Protein AF-A0AAF0LIF8-F1 (afdb_monomer)

Solvent-accessible surface area (backbone atoms only — not comparable to full-atom values): 6481 Å² total; per-residue (Å²): 81,58,38,46,66,53,30,49,33,24,45,29,23,58,36,58,85,54,25,65,66,43,63,73,53,55,60,65,59,54,48,51,34,51,51,46,16,49,53,43,56,76,65,61,42,53,63,79,58,33,66,81,40,67,95,41,76,52,51,37,39,37,35,30,51,43,24,70,78,67,76,45,78,58,55,67,80,36,59,57,68,56,76,79,91,72,68,60,69,95,63,66,69,54,72,67,58,48,55,64,26,35,52,68,44,56,52,53,51,52,60,58,79,74,110

pLDDT: mean 88.48, std 9.52, range [54.91, 98.06]

Foldseek 3Di:
DLLLVLLLLCVQLPVPVLNVVSVVDDLLVSLVLLVQLVVCVVVVCCCVQPNQADPDSSQSSNQSSCCVVPVDGHGGPHSGTDDPPDDPPVSDDDPVVSVVVCVVNVVSVVVVVVD

Structure (mmCIF, N/CA/C/O backbone):
data_AF-A0AAF0LIF8-F1
#
_entry.id   AF-A0AAF0LIF8-F1
#
loop_
_atom_site.group_PDB
_atom_site.id
_atom_site.type_symbol
_atom_site.label_atom_id
_atom_site.label_alt_id
_atom_site.label_comp_id
_atom_site.label_asym_id
_atom_site.label_entity_id
_atom_site.label_seq_id
_atom_site.pdbx_PDB_ins_code
_atom_site.Cartn_x
_atom_site.Cartn_y
_atom_site.Cartn_z
_atom_site.occupancy
_atom_site.B_iso_or_equiv
_atom_site.auth_seq_id
_atom_site.auth_comp_id
_atom_site.auth_asym_id
_atom_site.auth_atom_id
_atom_site.pdbx_PDB_model_num
ATOM 1 N N . MET A 1 1 ? -2.893 13.907 2.922 1.00 62.69 1 MET A N 1
ATOM 2 C CA . MET A 1 1 ? -3.159 12.769 2.023 1.00 62.69 1 MET A CA 1
ATOM 3 C C . MET A 1 1 ? -2.099 11.674 2.154 1.00 62.69 1 MET A C 1
ATOM 5 O O . MET A 1 1 ? -1.272 11.503 1.260 1.00 62.69 1 MET A O 1
ATOM 9 N N . PRO A 1 2 ? -2.112 10.914 3.261 1.00 73.88 2 PRO A N 1
ATOM 10 C CA . PRO A 1 2 ? -1.342 9.666 3.387 1.00 73.88 2 PRO A CA 1
ATOM 11 C C . PRO A 1 2 ? -1.616 8.665 2.245 1.00 73.88 2 PRO A C 1
ATOM 13 O O . PRO A 1 2 ? -0.725 7.902 1.876 1.00 73.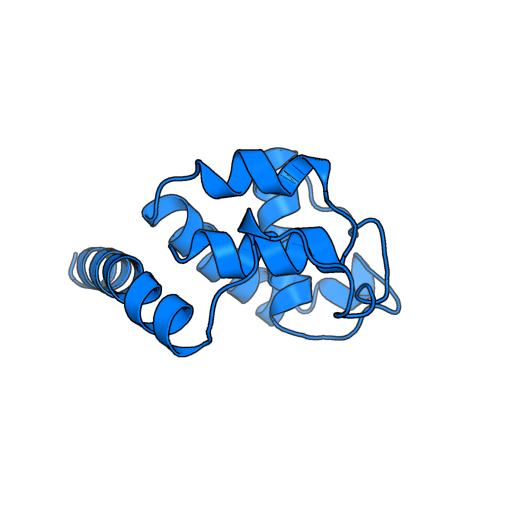88 2 PRO A O 1
ATOM 16 N N . GLN A 1 3 ? -2.816 8.723 1.648 1.00 87.44 3 GLN A N 1
ATOM 17 C CA . GLN A 1 3 ? -3.262 7.891 0.532 1.00 87.44 3 GLN A CA 1
ATOM 18 C C . GLN A 1 3 ? -2.279 7.955 -0.641 1.00 87.44 3 GLN A C 1
ATOM 20 O O . GLN A 1 3 ? -1.952 6.931 -1.228 1.00 87.44 3 GLN A O 1
ATOM 25 N N . ILE A 1 4 ? -1.744 9.144 -0.952 1.00 89.00 4 ILE A N 1
ATOM 26 C CA . ILE A 1 4 ? -0.864 9.337 -2.113 1.00 89.00 4 ILE A CA 1
ATOM 27 C C . ILE A 1 4 ? 0.401 8.484 -1.989 1.00 89.00 4 ILE A C 1
ATOM 29 O O . ILE A 1 4 ? 0.835 7.886 -2.969 1.00 89.00 4 ILE A O 1
ATOM 33 N N . SER A 1 5 ? 0.987 8.370 -0.796 1.00 89.12 5 SER A N 1
ATOM 34 C CA . SER A 1 5 ? 2.183 7.543 -0.599 1.00 89.12 5 SER A CA 1
ATOM 35 C C . SER A 1 5 ? 1.913 6.069 -0.903 1.00 89.12 5 SER A C 1
ATOM 37 O O . SER A 1 5 ? 2.728 5.421 -1.560 1.00 89.12 5 SER A O 1
ATOM 39 N N . VAL A 1 6 ? 0.756 5.552 -0.483 1.00 93.12 6 VAL A N 1
ATOM 40 C CA . VAL A 1 6 ? 0.364 4.163 -0.753 1.00 93.12 6 VAL A CA 1
ATOM 41 C C . VAL A 1 6 ? -0.021 3.970 -2.222 1.00 93.12 6 VAL A C 1
ATOM 43 O O . VAL A 1 6 ? 0.440 3.022 -2.856 1.00 93.12 6 VAL A O 1
ATOM 46 N N . ALA A 1 7 ? -0.760 4.914 -2.802 1.00 94.62 7 ALA A N 1
ATOM 47 C CA . ALA A 1 7 ? -1.153 4.910 -4.208 1.00 94.62 7 ALA A CA 1
ATOM 48 C C . ALA A 1 7 ? 0.068 4.881 -5.141 1.00 94.62 7 ALA A C 1
ATOM 50 O O . ALA A 1 7 ? 0.077 4.178 -6.151 1.00 94.62 7 ALA A O 1
ATOM 51 N N . ARG A 1 8 ? 1.152 5.575 -4.771 1.00 93.44 8 ARG A N 1
ATOM 52 C CA . ARG A 1 8 ? 2.431 5.511 -5.493 1.00 93.44 8 ARG A CA 1
ATOM 53 C C . ARG A 1 8 ? 3.056 4.119 -5.443 1.00 93.44 8 ARG A C 1
ATOM 55 O O . ARG A 1 8 ? 3.602 3.681 -6.455 1.00 93.44 8 ARG A O 1
ATOM 62 N N . PHE A 1 9 ? 2.984 3.415 -4.309 1.00 94.62 9 PHE A N 1
ATOM 63 C CA . PHE A 1 9 ? 3.444 2.025 -4.229 1.00 94.62 9 PHE A CA 1
ATOM 64 C C . PHE A 1 9 ? 2.601 1.109 -5.109 1.00 94.62 9 PHE A C 1
ATOM 66 O O . PHE A 1 9 ? 3.182 0.410 -5.937 1.00 94.62 9 PHE A O 1
ATOM 73 N N . LEU A 1 10 ? 1.271 1.177 -5.013 1.00 95.81 10 LEU A N 1
ATOM 74 C CA . LEU A 1 10 ? 0.372 0.424 -5.891 1.00 95.81 10 LEU A CA 1
ATOM 75 C C . LEU A 1 10 ? 0.727 0.647 -7.365 1.00 95.81 10 LEU A C 1
ATOM 77 O O . LEU A 1 10 ? 1.021 -0.306 -8.086 1.00 95.81 10 LEU A O 1
ATOM 81 N N . TRP A 1 11 ? 0.853 1.907 -7.786 1.00 95.19 11 TRP A N 1
ATOM 82 C CA . TRP A 1 11 ? 1.243 2.241 -9.153 1.00 95.19 11 TRP A CA 1
ATOM 83 C C . TRP A 1 11 ? 2.618 1.678 -9.539 1.00 95.19 11 TRP A C 1
ATOM 85 O O . TRP A 1 11 ? 2.766 1.048 -10.588 1.00 95.19 11 TRP A O 1
ATOM 95 N N . TRP A 1 12 ? 3.644 1.854 -8.697 1.00 94.38 12 TRP A N 1
ATOM 96 C CA . TRP A 1 12 ? 4.982 1.319 -8.970 1.00 94.38 12 TRP A CA 1
ATOM 97 C C . TRP A 1 12 ? 4.977 -0.199 -9.136 1.00 94.38 12 TRP A C 1
ATOM 99 O O . TRP A 1 12 ? 5.748 -0.717 -9.946 1.00 94.38 12 TRP A O 1
ATOM 109 N N . TYR A 1 13 ? 4.137 -0.903 -8.386 1.00 95.12 13 TYR A N 1
ATOM 110 C CA . TYR A 1 13 ? 4.035 -2.356 -8.423 1.00 95.12 13 TYR A CA 1
ATOM 111 C C . TYR A 1 13 ? 2.975 -2.880 -9.408 1.00 95.12 13 TYR A C 1
ATOM 113 O O . TYR A 1 13 ? 2.823 -4.091 -9.541 1.00 95.12 13 TYR A O 1
ATOM 121 N N . GLY A 1 14 ? 2.360 -1.995 -10.200 1.00 94.88 14 GLY A N 1
ATOM 122 C CA . GLY A 1 14 ? 1.463 -2.349 -11.303 1.00 94.88 14 GLY A CA 1
ATOM 123 C C . GLY A 1 14 ? 0.004 -2.576 -10.912 1.00 94.88 14 GLY A C 1
ATOM 124 O O . GLY A 1 14 ? -0.740 -3.135 -11.708 1.00 94.88 14 GLY A O 1
ATOM 125 N N . GLU A 1 15 ? -0.396 -2.139 -9.721 1.00 96.38 15 GLU A N 1
ATOM 126 C CA . GLU A 1 15 ? -1.761 -2.231 -9.192 1.00 96.38 15 GLU A CA 1
ATOM 127 C C . GLU A 1 15 ? -2.592 -0.990 -9.551 1.00 96.38 15 GLU A C 1
ATOM 129 O O . GLU A 1 15 ? -3.181 -0.334 -8.693 1.00 96.38 15 GLU A O 1
ATOM 134 N N . ASP A 1 16 ? -2.604 -0.614 -10.830 1.00 94.81 16 ASP A N 1
ATOM 135 C CA . ASP A 1 16 ? -3.206 0.638 -11.309 1.00 94.81 16 ASP A CA 1
ATOM 136 C C . ASP A 1 16 ? -4.706 0.732 -10.991 1.00 94.81 16 ASP A C 1
ATOM 138 O O . ASP A 1 16 ? -5.195 1.807 -10.653 1.00 94.81 16 ASP A O 1
ATOM 142 N N . ALA A 1 17 ? -5.423 -0.395 -11.036 1.00 95.75 17 ALA A N 1
ATOM 143 C CA . ALA A 1 17 ? -6.852 -0.453 -10.727 1.00 95.75 17 ALA A CA 1
ATOM 144 C C . ALA A 1 17 ? -7.167 -0.124 -9.256 1.00 95.75 17 ALA A C 1
ATOM 146 O O . ALA A 1 17 ? -8.264 0.341 -8.956 1.00 95.75 17 ALA A O 1
ATOM 147 N N . LEU A 1 18 ? -6.205 -0.324 -8.349 1.00 96.56 18 LEU A N 1
ATOM 148 C CA . LEU A 1 18 ? -6.364 -0.059 -6.917 1.00 96.56 18 LEU A CA 1
ATOM 149 C C . LEU A 1 18 ? -5.980 1.380 -6.536 1.00 96.56 18 LEU A C 1
ATOM 151 O O . LEU A 1 18 ? -6.261 1.817 -5.424 1.00 96.56 18 LEU A O 1
ATOM 155 N N . VAL A 1 19 ? -5.355 2.137 -7.447 1.00 94.94 19 VAL A N 1
ATOM 156 C CA . VAL A 1 19 ? -4.873 3.502 -7.181 1.00 94.94 19 VAL A CA 1
ATOM 157 C C . VAL A 1 19 ? -6.024 4.445 -6.845 1.00 94.94 19 VAL A C 1
ATOM 159 O O . VAL A 1 19 ? -5.981 5.093 -5.803 1.00 94.94 19 VAL A O 1
ATOM 162 N N . GLN A 1 20 ? -7.041 4.528 -7.709 1.00 93.69 20 GLN A N 1
ATOM 163 C CA . GLN A 1 20 ? -8.140 5.476 -7.515 1.00 93.69 20 GLN A CA 1
ATOM 164 C C . GLN A 1 20 ? -8.996 5.131 -6.284 1.00 93.69 20 GLN A C 1
ATOM 166 O O . GLN A 1 20 ? -9.149 6.014 -5.443 1.00 93.69 20 GLN A O 1
ATOM 171 N N . PRO A 1 21 ? -9.447 3.872 -6.087 1.00 94.94 21 PRO A N 1
ATOM 172 C CA . PRO A 1 21 ? -10.172 3.494 -4.873 1.00 94.94 21 PRO A CA 1
ATOM 173 C C . PRO A 1 21 ? -9.402 3.806 -3.586 1.00 94.94 21 PRO A C 1
ATOM 175 O O . PRO A 1 21 ? -9.997 4.194 -2.585 1.00 94.94 21 PRO A O 1
ATOM 178 N N . LEU A 1 22 ? -8.070 3.682 -3.604 1.00 95.19 22 LEU A N 1
ATOM 179 C CA . LEU A 1 22 ? -7.248 3.989 -2.440 1.00 95.19 22 LEU A CA 1
ATOM 180 C C . LEU A 1 22 ? -7.169 5.492 -2.125 1.00 95.19 22 LEU A C 1
ATOM 182 O O . LEU A 1 22 ? -7.048 5.866 -0.958 1.00 95.19 22 LEU A O 1
ATOM 186 N N . LEU A 1 23 ? -7.240 6.365 -3.132 1.00 93.06 23 LEU A N 1
ATOM 187 C CA . LEU A 1 23 ? -7.263 7.814 -2.908 1.00 93.06 23 LEU A CA 1
ATOM 188 C C . LEU A 1 23 ? -8.540 8.278 -2.197 1.00 93.06 23 LEU A C 1
ATOM 190 O O . LEU A 1 23 ? -8.489 9.275 -1.477 1.00 93.06 23 LEU A O 1
ATOM 194 N N . ASP A 1 24 ? -9.628 7.524 -2.348 1.00 93.50 24 ASP A N 1
ATOM 195 C CA . ASP A 1 24 ? -10.934 7.818 -1.758 1.00 93.50 24 ASP A CA 1
ATOM 196 C C . ASP A 1 24 ? -11.097 7.235 -0.338 1.00 93.50 24 ASP A C 1
ATOM 198 O O . ASP A 1 24 ? 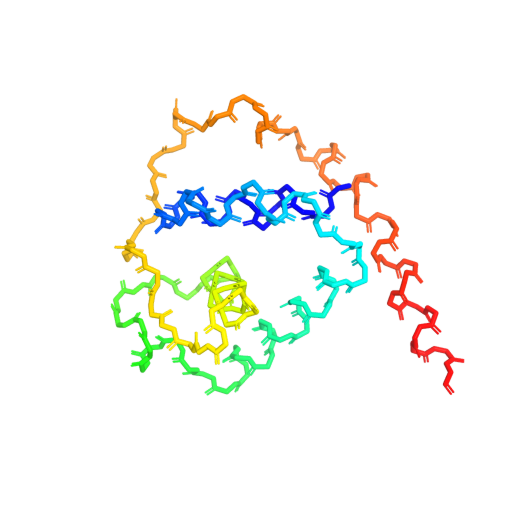-12.102 7.487 0.330 1.00 93.50 24 ASP A O 1
ATOM 202 N N . LEU A 1 25 ? -10.105 6.483 0.165 1.00 92.88 25 LEU A N 1
ATOM 203 C CA . LEU A 1 25 ? -10.167 5.892 1.502 1.00 92.88 25 LEU A CA 1
ATOM 204 C C . LEU A 1 25 ? -10.048 6.941 2.625 1.00 92.88 25 LEU A C 1
ATOM 206 O O . LEU A 1 25 ? -9.208 7.852 2.546 1.00 92.88 25 LEU A O 1
ATOM 210 N N . PRO A 1 26 ? -10.799 6.768 3.733 1.00 90.81 26 PRO A N 1
ATOM 211 C CA . PRO A 1 26 ? -10.622 7.549 4.954 1.00 90.81 26 PRO A CA 1
ATOM 212 C C . PRO A 1 26 ? -9.203 7.442 5.524 1.00 90.81 26 PRO A C 1
ATOM 214 O O . PRO A 1 26 ? -8.511 6.434 5.358 1.00 90.81 26 PRO A O 1
ATOM 217 N N . ALA A 1 27 ? -8.763 8.476 6.245 1.00 86.50 27 ALA A N 1
ATOM 218 C CA . ALA A 1 27 ? -7.423 8.513 6.833 1.00 86.50 27 ALA A CA 1
ATOM 219 C C . ALA A 1 27 ? -7.209 7.401 7.875 1.00 86.50 27 ALA A C 1
ATOM 221 O O . ALA A 1 27 ? -6.098 6.887 8.003 1.00 86.50 27 ALA A O 1
ATOM 222 N N . GLU A 1 28 ? -8.269 7.024 8.586 1.00 87.88 28 GLU A N 1
ATOM 223 C CA . GLU A 1 28 ? -8.309 5.932 9.554 1.00 87.88 28 GLU A CA 1
ATOM 224 C C . GLU A 1 28 ? -7.996 4.596 8.878 1.00 87.88 28 GLU A C 1
ATOM 226 O O . GLU A 1 28 ? -7.092 3.888 9.309 1.00 87.88 28 GLU A O 1
ATOM 231 N N . THR A 1 29 ? -8.639 4.310 7.745 1.00 93.00 29 THR A N 1
ATOM 232 C CA . THR A 1 29 ? -8.385 3.084 6.980 1.00 93.00 29 THR A CA 1
ATOM 233 C C . THR A 1 29 ? -6.942 3.019 6.485 1.00 93.00 29 THR A C 1
ATOM 235 O O . THR A 1 29 ? -6.326 1.959 6.510 1.00 93.00 29 THR A O 1
ATOM 238 N N . ILE A 1 30 ? -6.343 4.150 6.093 1.00 92.31 30 ILE A N 1
ATOM 239 C CA . ILE A 1 30 ? -4.919 4.176 5.724 1.00 92.31 30 ILE A CA 1
ATOM 240 C C . ILE A 1 30 ? -4.006 3.890 6.927 1.00 92.31 30 ILE A C 1
ATOM 242 O O . ILE A 1 30 ? -2.948 3.281 6.757 1.00 92.31 30 ILE A O 1
ATOM 246 N N . ALA A 1 31 ? -4.388 4.313 8.135 1.00 89.56 31 ALA A N 1
ATOM 247 C CA . ALA A 1 31 ? -3.652 3.961 9.346 1.00 89.56 31 ALA A CA 1
ATOM 248 C C . ALA A 1 31 ? -3.704 2.445 9.600 1.00 89.56 31 ALA A C 1
ATOM 250 O O . ALA A 1 31 ? -2.660 1.848 9.868 1.00 89.56 31 ALA A O 1
ATOM 251 N N . ASP A 1 32 ? -4.876 1.831 9.421 1.00 93.31 32 ASP A N 1
ATOM 252 C CA . ASP A 1 32 ? -5.067 0.384 9.566 1.00 93.31 32 ASP A CA 1
ATOM 253 C C . ASP A 1 32 ? -4.257 -0.406 8.525 1.00 93.31 32 ASP A C 1
ATOM 255 O O . ASP A 1 32 ? -3.607 -1.391 8.871 1.00 93.31 32 ASP A O 1
ATOM 259 N N . LEU A 1 33 ? -4.192 0.063 7.269 1.00 95.38 33 LEU A N 1
ATOM 260 C CA . LEU A 1 33 ? -3.301 -0.514 6.250 1.00 95.38 33 LEU A CA 1
ATOM 261 C C . LEU A 1 33 ? -1.831 -0.467 6.682 1.00 95.38 33 LEU A C 1
ATOM 263 O O . LEU A 1 33 ? -1.075 -1.406 6.429 1.00 95.38 33 LEU A O 1
ATOM 267 N N . GLY A 1 34 ? -1.417 0.623 7.332 1.00 93.06 34 GLY A N 1
ATOM 268 C CA . GLY A 1 34 ? -0.067 0.770 7.864 1.00 93.06 34 GLY A CA 1
ATOM 269 C C . GLY A 1 34 ? 0.245 -0.225 8.977 1.00 93.06 34 GLY A C 1
ATOM 270 O O . GLY A 1 34 ? 1.315 -0.833 8.959 1.00 93.06 34 GLY A O 1
ATOM 271 N N . ASP A 1 35 ? -0.689 -0.422 9.908 1.00 94.88 35 ASP A N 1
ATOM 272 C CA . ASP A 1 35 ? -0.556 -1.428 10.964 1.00 94.88 35 ASP A CA 1
ATOM 273 C C . ASP A 1 35 ? -0.507 -2.837 10.364 1.00 94.88 35 ASP A C 1
ATOM 275 O O . ASP A 1 35 ? 0.413 -3.602 10.664 1.00 94.88 35 ASP A O 1
ATOM 279 N N . ARG A 1 36 ? -1.402 -3.139 9.417 1.00 96.12 36 ARG A N 1
ATOM 280 C CA . ARG A 1 36 ? -1.427 -4.430 8.728 1.00 96.12 36 ARG A CA 1
ATOM 281 C C . ARG A 1 36 ? -0.138 -4.710 7.956 1.00 96.12 36 ARG A C 1
ATOM 283 O O . ARG A 1 36 ? 0.401 -5.813 8.020 1.00 96.12 36 ARG A O 1
ATOM 290 N N . ALA A 1 37 ? 0.410 -3.714 7.264 1.00 96.12 37 ALA A N 1
ATOM 291 C CA . ALA A 1 37 ? 1.707 -3.835 6.602 1.00 96.12 37 ALA A CA 1
ATOM 292 C C . ALA A 1 37 ? 2.843 -4.122 7.603 1.00 96.12 37 ALA A C 1
ATOM 294 O O . ALA A 1 37 ? 3.765 -4.876 7.286 1.00 96.12 37 ALA A O 1
ATOM 295 N N . GLY A 1 38 ? 2.773 -3.549 8.808 1.00 95.19 38 GLY A N 1
ATOM 296 C CA . GLY A 1 38 ? 3.687 -3.845 9.912 1.00 95.19 38 GLY A CA 1
ATOM 297 C C . GLY A 1 38 ? 3.580 -5.291 10.400 1.00 95.19 38 GLY A C 1
ATOM 298 O O . GLY A 1 38 ? 4.600 -5.958 10.552 1.00 95.19 38 GLY A O 1
ATOM 299 N N . GLU A 1 39 ? 2.365 -5.809 10.576 1.00 96.31 39 GLU A N 1
ATOM 300 C CA . GLU A 1 39 ? 2.136 -7.214 10.945 1.00 96.31 39 GLU A CA 1
ATOM 301 C C . GLU A 1 39 ? 2.692 -8.183 9.900 1.00 96.31 39 GLU A C 1
ATOM 303 O O . GLU A 1 39 ? 3.393 -9.133 10.245 1.00 96.31 39 GLU A O 1
ATOM 308 N N . LEU A 1 40 ? 2.421 -7.927 8.614 1.00 95.69 40 LEU A N 1
ATOM 309 C CA . LEU A 1 40 ? 2.929 -8.755 7.519 1.00 95.69 40 LEU A CA 1
ATOM 310 C C . LEU A 1 40 ? 4.461 -8.792 7.511 1.00 95.69 40 LEU A C 1
ATOM 312 O O . LEU A 1 40 ? 5.037 -9.860 7.285 1.00 95.69 40 LEU A O 1
ATOM 316 N N . MET A 1 41 ? 5.086 -7.641 7.786 1.00 95.38 41 MET A N 1
ATOM 317 C CA . MET A 1 41 ? 6.535 -7.482 7.888 1.00 95.38 41 MET A CA 1
ATOM 318 C C . MET A 1 41 ? 7.119 -8.281 9.053 1.00 95.38 41 MET A C 1
ATOM 320 O O . MET A 1 41 ? 8.091 -9.001 8.852 1.00 95.38 41 MET A O 1
ATOM 324 N N . LEU A 1 42 ? 6.512 -8.200 10.240 1.00 95.69 42 LEU A N 1
ATOM 325 C CA . LEU A 1 42 ? 6.935 -8.965 11.419 1.00 95.69 42 LEU A CA 1
ATOM 326 C C . LEU A 1 42 ? 6.734 -10.474 11.247 1.00 95.69 42 LEU A C 1
ATOM 328 O O . LEU A 1 42 ? 7.506 -11.262 11.782 1.00 95.69 42 LEU A O 1
ATOM 332 N N . ALA A 1 43 ? 5.712 -10.878 10.495 1.00 93.06 43 ALA A N 1
ATOM 333 C CA . ALA A 1 43 ? 5.453 -12.273 10.161 1.00 93.06 43 ALA A CA 1
ATOM 334 C C . ALA A 1 43 ? 6.312 -12.794 8.988 1.00 93.06 43 ALA A C 1
ATOM 336 O O . ALA A 1 43 ? 6.123 -13.934 8.565 1.00 93.06 43 ALA A O 1
ATOM 337 N N . GLU A 1 44 ? 7.198 -11.960 8.425 1.00 90.50 44 GLU A N 1
ATOM 338 C CA . GLU A 1 44 ? 8.132 -12.304 7.340 1.00 90.50 44 GLU A CA 1
ATOM 339 C C . GLU A 1 44 ? 7.450 -12.961 6.119 1.00 90.50 44 GLU A C 1
ATOM 341 O O . GLU A 1 44 ? 8.007 -13.794 5.406 1.00 90.50 44 GLU A O 1
ATOM 346 N N . THR A 1 45 ? 6.207 -12.562 5.831 1.00 90.12 45 THR A N 1
ATOM 347 C CA . THR A 1 45 ? 5.371 -13.226 4.817 1.00 90.12 45 THR A CA 1
ATOM 348 C C . THR A 1 45 ? 5.713 -12.904 3.354 1.00 90.12 45 THR A C 1
ATOM 350 O O . THR A 1 45 ? 5.222 -13.598 2.461 1.00 90.12 45 THR A O 1
ATOM 353 N N . LEU A 1 46 ? 6.556 -11.902 3.077 1.00 93.38 46 LEU A N 1
ATOM 354 C CA . LEU A 1 46 ? 6.805 -11.380 1.727 1.00 93.38 46 LEU A CA 1
ATOM 355 C C . LEU A 1 46 ? 7.490 -12.393 0.822 1.00 93.38 46 LEU A C 1
ATOM 357 O O . LEU A 1 46 ? 7.028 -12.575 -0.295 1.00 93.38 46 LEU A O 1
ATOM 361 N N . ASP A 1 47 ? 8.537 -13.080 1.281 1.00 92.75 47 ASP A N 1
ATOM 362 C CA . ASP A 1 47 ? 9.239 -14.059 0.434 1.00 92.75 47 ASP A CA 1
ATOM 363 C C . ASP A 1 47 ? 8.349 -15.243 0.067 1.00 92.75 47 ASP A C 1
ATOM 365 O O . ASP A 1 47 ? 8.448 -15.784 -1.032 1.00 92.75 47 ASP A O 1
ATOM 369 N N . ARG A 1 48 ? 7.439 -15.618 0.971 1.00 92.38 48 ARG A N 1
ATOM 370 C CA . ARG A 1 48 ? 6.470 -16.688 0.741 1.00 92.38 48 ARG A CA 1
ATOM 371 C C . ARG A 1 48 ? 5.379 -16.271 -0.246 1.00 92.38 48 ARG A C 1
ATOM 373 O O . ARG A 1 48 ? 4.997 -17.070 -1.093 1.00 92.38 48 ARG A O 1
ATOM 380 N N . LEU A 1 49 ? 4.850 -15.053 -0.114 1.00 94.44 49 LEU A N 1
ATOM 381 C CA . LEU A 1 49 ? 3.712 -14.569 -0.907 1.00 94.44 49 LEU A CA 1
ATOM 382 C C . LEU A 1 49 ? 4.130 -13.935 -2.236 1.00 94.44 49 LEU A C 1
ATOM 384 O O . LEU A 1 49 ? 3.386 -13.997 -3.210 1.00 94.44 49 LEU A O 1
ATOM 388 N N . TRP A 1 50 ? 5.308 -13.320 -2.283 1.00 96.12 50 TRP A N 1
ATOM 389 C CA . TRP A 1 50 ? 5.802 -12.565 -3.427 1.00 96.12 50 TRP A CA 1
ATOM 390 C C . TRP A 1 50 ? 7.306 -12.786 -3.667 1.00 96.12 50 TRP A C 1
ATOM 392 O O . TRP A 1 50 ? 8.106 -11.851 -3.553 1.00 96.12 50 TRP A O 1
ATOM 402 N N . PRO A 1 51 ? 7.715 -14.010 -4.050 1.00 93.75 51 PRO A N 1
ATOM 403 C CA . PRO A 1 51 ? 9.122 -14.336 -4.247 1.00 93.75 51 PRO A CA 1
ATOM 404 C C . PRO A 1 51 ? 9.823 -13.390 -5.236 1.00 93.75 51 PRO A C 1
ATOM 406 O O . PRO A 1 51 ? 9.320 -13.100 -6.325 1.00 93.75 51 PRO A O 1
ATOM 409 N N . GLY A 1 52 ? 11.019 -12.922 -4.871 1.00 90.06 52 GLY A N 1
ATOM 410 C CA . GLY A 1 52 ? 11.872 -12.099 -5.739 1.00 90.06 52 GLY A CA 1
ATOM 411 C C . GLY A 1 52 ? 11.538 -10.602 -5.772 1.00 90.06 52 GLY A C 1
ATOM 412 O O . GLY A 1 52 ? 12.200 -9.847 -6.492 1.00 90.06 52 GLY A O 1
ATOM 413 N N . VAL A 1 53 ? 10.550 -10.145 -4.997 1.00 94.00 53 VAL A N 1
ATOM 414 C CA . VAL A 1 53 ? 10.322 -8.714 -4.755 1.00 94.00 53 VAL A CA 1
ATOM 415 C C . VAL A 1 53 ? 11.337 -8.170 -3.742 1.00 94.00 53 VAL A C 1
ATOM 417 O O . VAL A 1 53 ? 11.841 -8.885 -2.879 1.00 94.00 53 VAL A O 1
ATOM 420 N N . ARG A 1 54 ? 11.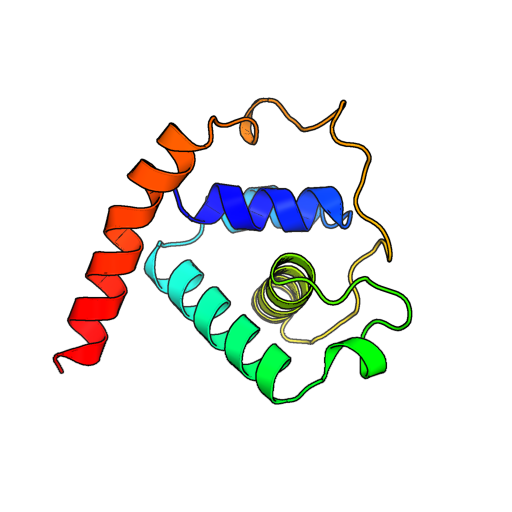664 -6.874 -3.823 1.00 88.50 54 ARG A N 1
ATOM 421 C CA . ARG A 1 54 ? 12.510 -6.238 -2.800 1.00 88.50 54 ARG A CA 1
ATOM 422 C C . ARG A 1 54 ? 11.742 -6.058 -1.491 1.00 88.50 54 ARG A C 1
ATOM 424 O O . ARG A 1 54 ? 10.693 -5.410 -1.492 1.00 88.50 54 ARG A O 1
ATOM 431 N N . HIS A 1 55 ? 12.358 -6.490 -0.392 1.00 88.00 55 HIS A N 1
ATOM 432 C CA . HIS A 1 55 ? 11.942 -6.237 0.991 1.00 88.00 55 HIS A CA 1
ATOM 433 C C . HIS A 1 55 ? 12.002 -4.750 1.322 1.00 88.00 55 HIS A C 1
ATOM 435 O O . HIS A 1 5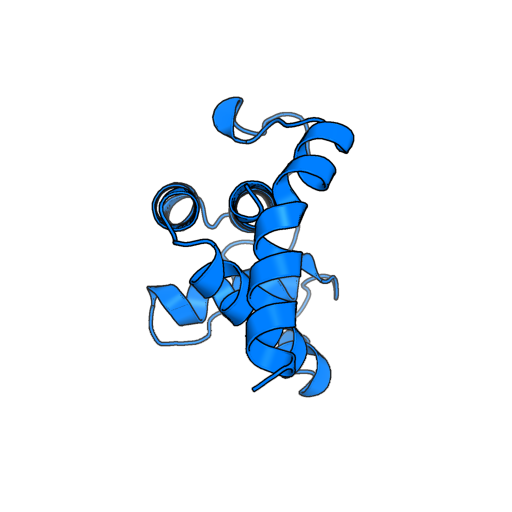5 ? 12.998 -4.220 1.803 1.00 88.00 55 HIS A O 1
ATOM 441 N N . THR A 1 56 ? 10.930 -4.042 0.994 1.00 91.25 56 THR A N 1
ATOM 442 C CA . THR A 1 56 ? 10.777 -2.617 1.283 1.00 91.25 56 THR A CA 1
ATOM 443 C C . THR A 1 56 ? 9.422 -2.394 1.923 1.00 91.25 56 THR A C 1
ATOM 445 O O . THR A 1 56 ? 8.472 -3.103 1.597 1.00 91.25 56 THR A O 1
ATOM 448 N N . SER A 1 57 ? 9.303 -1.368 2.765 1.00 88.81 57 SER A N 1
ATOM 449 C CA . SER A 1 57 ? 8.020 -0.946 3.350 1.00 88.81 57 SER A CA 1
ATOM 450 C C . SER A 1 57 ? 6.908 -0.803 2.304 1.00 88.81 57 SER A C 1
ATOM 452 O O . SER A 1 57 ? 5.768 -1.169 2.556 1.00 88.81 57 SER A O 1
ATOM 454 N N . GLY A 1 58 ? 7.253 -0.353 1.093 1.00 93.00 58 GLY A N 1
ATOM 455 C CA . GLY A 1 58 ? 6.311 -0.255 -0.018 1.00 93.00 58 GLY A CA 1
ATOM 456 C C . GLY A 1 58 ? 5.739 -1.594 -0.493 1.00 93.00 58 GLY A C 1
ATOM 457 O O . GLY A 1 58 ? 4.577 -1.634 -0.866 1.00 93.00 58 GLY A O 1
ATOM 458 N N . ALA A 1 59 ? 6.510 -2.686 -0.470 1.00 95.81 59 ALA A N 1
ATOM 459 C CA . ALA A 1 59 ? 6.015 -3.999 -0.895 1.00 95.81 59 ALA A CA 1
ATOM 460 C C . ALA A 1 59 ? 4.994 -4.562 0.108 1.00 95.81 59 ALA A C 1
ATOM 462 O O . ALA A 1 59 ? 3.926 -5.021 -0.288 1.00 95.81 59 ALA A O 1
ATOM 463 N N . TRP A 1 60 ? 5.281 -4.431 1.405 1.00 96.81 60 TRP A N 1
ATOM 464 C CA . TRP A 1 60 ? 4.354 -4.790 2.481 1.00 96.81 60 TRP A CA 1
ATOM 465 C C . TRP A 1 60 ? 3.065 -3.975 2.438 1.00 96.81 60 TRP A C 1
ATOM 467 O O . TRP A 1 60 ? 1.977 -4.519 2.593 1.00 96.81 60 TRP A O 1
ATOM 477 N N . MET A 1 61 ? 3.188 -2.678 2.153 1.00 96.75 61 MET A N 1
ATOM 478 C CA . MET A 1 61 ? 2.035 -1.801 1.995 1.00 96.75 61 MET A CA 1
ATOM 479 C C . MET A 1 61 ? 1.150 -2.208 0.809 1.00 96.75 61 MET A C 1
ATOM 481 O O . MET A 1 61 ? -0.070 -2.141 0.908 1.00 96.75 61 MET A O 1
ATOM 485 N N . VAL A 1 62 ? 1.745 -2.657 -0.303 1.00 97.38 62 VAL A N 1
ATOM 486 C CA . VAL A 1 62 ? 0.975 -3.177 -1.443 1.00 97.38 62 VAL A CA 1
ATOM 487 C C . VAL A 1 62 ? 0.205 -4.434 -1.055 1.00 97.38 62 VAL A C 1
ATOM 489 O O . VAL A 1 62 ? -0.978 -4.514 -1.364 1.00 97.38 62 VAL A O 1
ATOM 492 N N . LEU A 1 63 ? 0.832 -5.377 -0.343 1.00 97.50 63 LEU A N 1
ATOM 493 C CA . LEU A 1 63 ? 0.141 -6.583 0.125 1.00 97.50 63 LEU A CA 1
ATOM 494 C C . LEU A 1 63 ? -1.045 -6.249 1.040 1.00 97.50 63 LEU A C 1
ATOM 496 O O . LEU A 1 63 ? -2.129 -6.787 0.839 1.00 97.50 63 LEU A O 1
ATOM 500 N N . ALA A 1 64 ? -0.859 -5.333 1.995 1.00 97.81 64 ALA A N 1
ATOM 501 C CA . ALA A 1 64 ? -1.932 -4.898 2.889 1.00 97.81 64 ALA A CA 1
ATOM 502 C C . ALA A 1 64 ? -3.087 -4.223 2.127 1.00 97.81 64 ALA A C 1
ATOM 504 O O . ALA A 1 64 ? -4.255 -4.495 2.394 1.00 97.81 64 ALA A O 1
ATOM 505 N N . ALA A 1 65 ? -2.777 -3.361 1.154 1.00 97.75 65 ALA A N 1
ATOM 506 C CA . ALA A 1 65 ? -3.792 -2.701 0.335 1.00 97.75 65 ALA A CA 1
ATOM 507 C C . ALA A 1 65 ? -4.563 -3.694 -0.554 1.00 97.75 65 ALA A C 1
ATOM 509 O O . ALA A 1 65 ? -5.781 -3.588 -0.667 1.00 97.75 65 ALA A O 1
ATOM 510 N N . ILE A 1 66 ? -3.876 -4.671 -1.151 1.00 98.06 66 ILE A N 1
ATOM 511 C CA . ILE A 1 66 ? -4.505 -5.759 -1.914 1.00 98.06 66 ILE A CA 1
ATOM 512 C C . ILE A 1 66 ? -5.457 -6.551 -1.015 1.00 98.06 66 ILE A C 1
ATOM 514 O O . ILE A 1 66 ? -6.618 -6.727 -1.366 1.00 98.06 66 ILE A O 1
ATOM 518 N N . GLU A 1 67 ? -4.993 -6.978 0.161 1.00 97.69 67 GLU A N 1
ATOM 519 C CA . GLU A 1 67 ? -5.816 -7.736 1.108 1.00 97.69 67 GLU A CA 1
ATOM 520 C C . GLU A 1 67 ? -7.075 -6.966 1.512 1.00 97.69 67 GLU A C 1
ATOM 522 O O . GLU A 1 67 ? -8.153 -7.549 1.579 1.00 97.69 67 GLU A O 1
ATOM 527 N N . HIS A 1 68 ? -6.961 -5.654 1.720 1.00 97.81 68 HIS A N 1
ATOM 528 C CA . HIS A 1 68 ? -8.105 -4.805 2.032 1.00 97.81 68 HIS A CA 1
ATOM 529 C C . HIS A 1 68 ? -9.156 -4.774 0.914 1.00 97.81 68 HIS A C 1
ATOM 531 O O . HIS A 1 68 ? -10.343 -4.916 1.198 1.00 97.81 68 HIS A O 1
ATOM 537 N N . PHE A 1 69 ? -8.745 -4.586 -0.344 1.00 97.88 69 PHE A N 1
ATOM 538 C CA . PHE A 1 69 ? -9.690 -4.467 -1.461 1.00 97.88 69 PHE A CA 1
ATOM 539 C C . PHE A 1 69 ? -10.217 -5.809 -1.970 1.00 97.88 69 PHE A C 1
ATOM 541 O O . PHE A 1 69 ? -11.338 -5.874 -2.469 1.00 97.88 69 PHE A O 1
ATOM 548 N N . GLU A 1 70 ? -9.422 -6.871 -1.867 1.00 96.75 70 GLU A N 1
ATOM 549 C CA . GLU A 1 70 ? -9.727 -8.169 -2.477 1.00 96.75 70 GLU A CA 1
ATOM 550 C C . GLU A 1 70 ? -10.118 -9.239 -1.454 1.00 96.75 70 GLU A C 1
ATOM 552 O O . GLU A 1 70 ? -10.562 -10.322 -1.830 1.00 96.75 70 GLU A O 1
ATOM 557 N N . GLY A 1 71 ? -9.953 -8.962 -0.158 1.00 96.88 71 GLY A N 1
ATOM 558 C CA . GLY A 1 71 ? -10.230 -9.904 0.928 1.00 96.88 71 GLY A CA 1
ATOM 559 C C . GLY A 1 71 ? -9.228 -11.059 1.031 1.00 96.88 71 GLY A C 1
ATOM 560 O O . GLY A 1 71 ? -9.407 -11.951 1.859 1.00 96.88 71 GLY A O 1
ATOM 561 N N . ALA A 1 72 ? -8.181 -11.068 0.203 1.00 95.69 72 ALA A N 1
ATOM 562 C CA . ALA A 1 72 ? -7.152 -12.096 0.191 1.00 95.69 72 ALA A CA 1
ATOM 563 C C . ALA A 1 72 ? -5.782 -11.510 -0.161 1.00 95.69 72 ALA A C 1
ATOM 565 O O . ALA A 1 72 ? -5.658 -10.581 -0.957 1.00 95.69 72 ALA A O 1
ATOM 566 N N . LEU A 1 73 ? -4.730 -12.094 0.412 1.00 94.69 73 LEU A N 1
ATOM 567 C CA . LEU A 1 73 ? -3.354 -11.750 0.073 1.00 94.69 73 LEU A CA 1
ATOM 568 C C . LEU A 1 73 ? -2.961 -12.389 -1.261 1.00 94.69 73 LEU A C 1
ATOM 570 O O . LEU A 1 73 ? -3.060 -13.604 -1.434 1.00 94.69 73 LEU A O 1
ATOM 574 N N . ARG A 1 74 ? -2.412 -11.579 -2.165 1.00 95.69 74 ARG A N 1
ATOM 575 C CA . ARG A 1 74 ? -1.718 -12.043 -3.371 1.00 95.69 74 ARG A CA 1
ATOM 576 C C . ARG A 1 74 ? -0.488 -11.176 -3.638 1.00 95.69 74 ARG A C 1
ATOM 578 O O . ARG A 1 74 ? -0.460 -10.024 -3.197 1.00 95.69 74 ARG A O 1
ATOM 585 N N . PRO A 1 75 ? 0.523 -11.683 -4.365 1.00 96.06 75 PRO A N 1
ATOM 586 C CA . PRO A 1 75 ? 1.581 -10.822 -4.869 1.00 96.06 75 PRO A CA 1
ATOM 587 C C . PRO A 1 75 ? 0.984 -9.733 -5.758 1.00 96.06 75 PRO A C 1
ATOM 589 O O . PRO A 1 75 ? -0.018 -9.947 -6.452 1.00 96.06 75 PRO A O 1
ATOM 592 N N . GLY A 1 76 ? 1.627 -8.570 -5.771 1.00 95.50 76 GLY A N 1
ATOM 593 C CA . GLY A 1 76 ? 1.288 -7.570 -6.766 1.00 95.50 76 GLY A CA 1
AT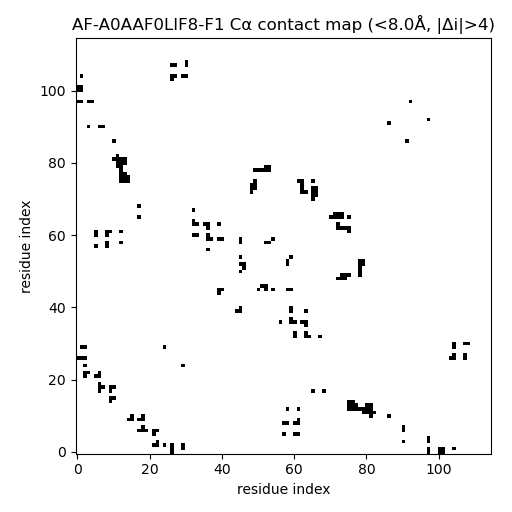OM 594 C C . GLY A 1 76 ? 1.779 -7.952 -8.166 1.00 95.50 76 GLY A C 1
ATOM 595 O O . GLY A 1 76 ? 2.632 -8.830 -8.336 1.00 95.50 76 GLY A O 1
ATOM 596 N N . VAL A 1 77 ? 1.281 -7.248 -9.181 1.00 95.44 77 VAL A N 1
ATOM 597 C CA . VAL A 1 77 ? 1.531 -7.546 -10.604 1.00 95.44 77 VAL A CA 1
ATOM 598 C C . VAL A 1 77 ? 3.025 -7.584 -10.964 1.00 95.44 77 VAL A C 1
ATOM 600 O O . VAL A 1 77 ? 3.433 -8.320 -11.864 1.00 95.44 77 VAL A O 1
ATOM 603 N N . ARG A 1 78 ? 3.876 -6.791 -10.298 1.00 94.31 78 ARG A N 1
ATOM 604 C CA . ARG A 1 78 ? 5.297 -6.645 -10.661 1.00 94.31 78 ARG A CA 1
ATOM 605 C C . ARG A 1 78 ? 6.232 -6.951 -9.503 1.00 94.31 78 ARG A C 1
ATOM 607 O O . ARG A 1 78 ? 6.160 -6.320 -8.470 1.00 94.31 78 ARG A O 1
ATOM 614 N N . THR A 1 79 ? 7.268 -7.751 -9.712 1.00 92.19 79 THR A N 1
ATOM 615 C CA . THR A 1 79 ? 8.322 -7.947 -8.689 1.00 92.19 79 THR A CA 1
ATOM 616 C C . THR A 1 79 ? 9.279 -6.752 -8.556 1.00 92.19 79 THR A C 1
ATOM 618 O O . THR A 1 79 ? 10.045 -6.643 -7.596 1.00 92.19 79 THR A O 1
ATOM 621 N N . ARG A 1 80 ? 9.253 -5.814 -9.512 1.00 89.81 80 ARG A N 1
ATOM 622 C CA . ARG A 1 80 ? 10.085 -4.602 -9.516 1.00 89.81 80 ARG A CA 1
ATOM 623 C C . ARG A 1 80 ? 9.248 -3.356 -9.783 1.00 89.81 80 ARG A C 1
ATOM 625 O O . ARG A 1 80 ? 8.379 -3.356 -10.660 1.00 89.81 80 ARG A O 1
ATOM 632 N N . ARG A 1 81 ? 9.591 -2.273 -9.078 1.00 90.19 81 ARG A N 1
ATOM 633 C CA . ARG A 1 81 ? 8.970 -0.955 -9.254 1.00 90.19 81 ARG A CA 1
ATOM 634 C C . ARG A 1 81 ? 9.120 -0.462 -10.697 1.00 90.19 81 ARG A C 1
ATOM 636 O O . ARG A 1 81 ? 10.174 -0.643 -11.309 1.00 90.19 81 ARG A O 1
ATOM 643 N N . ARG A 1 82 ? 8.080 0.184 -11.229 1.00 90.31 82 ARG A N 1
ATOM 644 C CA . ARG A 1 82 ? 8.142 0.937 -12.490 1.00 90.31 82 ARG A CA 1
ATOM 645 C C . ARG A 1 82 ? 9.225 2.028 -12.414 1.00 90.31 82 ARG A C 1
ATOM 647 O O . ARG A 1 82 ? 9.415 2.610 -11.343 1.00 90.31 82 ARG A O 1
ATOM 654 N N . PRO A 1 83 ? 9.916 2.338 -13.525 1.00 80.50 83 PRO A N 1
ATOM 655 C CA . PRO A 1 83 ? 10.833 3.470 -13.570 1.00 80.50 83 PRO A CA 1
ATOM 656 C C . PRO A 1 83 ? 10.094 4.790 -13.296 1.00 80.50 83 PRO A C 1
ATOM 658 O O . PRO A 1 83 ? 8.997 5.021 -13.796 1.00 80.50 83 PRO A O 1
ATOM 661 N N . THR A 1 84 ? 10.708 5.672 -12.506 1.00 67.19 84 THR A N 1
ATOM 662 C CA . THR A 1 84 ? 10.075 6.869 -11.915 1.00 67.19 84 THR A CA 1
ATOM 663 C C . THR A 1 84 ? 9.600 7.921 -12.928 1.00 67.19 84 THR A C 1
ATOM 665 O O . THR A 1 84 ? 8.789 8.769 -12.577 1.00 67.19 84 THR A O 1
ATOM 668 N N . LYS A 1 85 ? 10.065 7.885 -14.184 1.00 63.00 85 LYS A N 1
ATOM 669 C CA . LYS A 1 85 ? 9.852 8.966 -15.167 1.00 63.00 85 LYS A CA 1
ATOM 670 C C . LYS A 1 85 ? 8.433 9.071 -15.759 1.00 63.00 85 LYS A C 1
ATOM 672 O O . LYS A 1 85 ? 8.204 9.9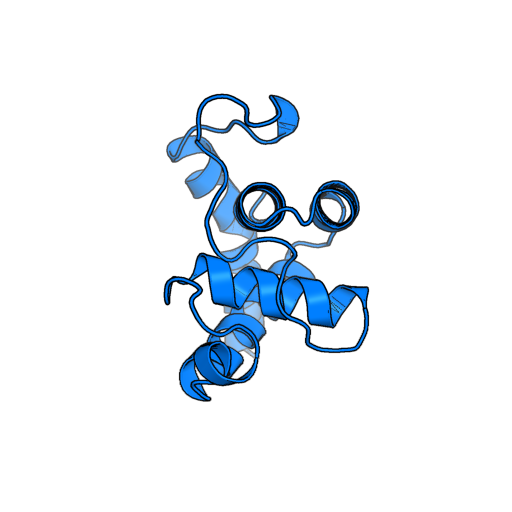79 -16.543 1.00 63.00 85 LYS A O 1
ATOM 677 N N . ALA A 1 86 ? 7.496 8.193 -15.399 1.00 77.44 86 ALA A N 1
ATOM 678 C CA . ALA A 1 86 ? 6.151 8.167 -15.993 1.00 77.44 86 ALA A CA 1
ATOM 679 C C . ALA A 1 86 ? 5.010 8.089 -14.958 1.00 77.44 86 ALA A C 1
ATOM 681 O O . ALA A 1 86 ? 3.961 7.516 -15.241 1.00 77.44 86 ALA A O 1
ATOM 682 N N . MET A 1 87 ? 5.218 8.600 -13.740 1.00 86.62 87 MET A N 1
ATOM 683 C CA . MET A 1 87 ? 4.168 8.592 -12.716 1.00 86.62 87 MET A CA 1
ATOM 684 C C . MET A 1 87 ? 3.034 9.563 -13.088 1.00 86.62 87 MET A C 1
ATOM 686 O O . MET A 1 87 ? 3.337 10.698 -13.452 1.00 86.62 87 MET A O 1
ATOM 690 N N . PRO A 1 88 ? 1.754 9.159 -12.976 1.00 88.19 88 PRO A N 1
ATOM 691 C CA . PRO A 1 88 ? 0.621 10.038 -13.240 1.00 88.19 88 PRO A CA 1
ATOM 692 C C . PRO A 1 88 ? 0.685 11.326 -12.414 1.00 88.19 88 PRO A C 1
ATOM 694 O O . PRO A 1 88 ? 0.940 11.271 -11.212 1.00 88.19 88 PRO A O 1
ATOM 697 N N . GLU A 1 89 ? 0.404 12.475 -13.035 1.00 88.31 89 GLU A N 1
ATOM 698 C CA . GLU A 1 89 ? 0.543 13.805 -12.413 1.00 88.31 89 GLU A CA 1
ATOM 699 C C . GLU A 1 89 ? -0.248 13.948 -11.105 1.00 88.31 89 GLU A C 1
ATOM 701 O O . GLU A 1 89 ? 0.225 14.539 -10.134 1.00 88.31 89 GLU A O 1
ATOM 706 N N . HIS A 1 90 ? -1.426 13.325 -11.022 1.00 87.00 90 HIS A N 1
ATOM 707 C CA . HIS A 1 90 ? -2.250 13.350 -9.813 1.00 87.00 90 HIS A CA 1
ATOM 708 C C . HIS A 1 90 ? -1.591 12.652 -8.605 1.00 87.00 90 HIS A C 1
ATOM 710 O O . HIS A 1 90 ? -1.965 12.948 -7.472 1.00 87.00 90 HIS A O 1
ATOM 716 N N . LEU A 1 91 ? -0.581 11.799 -8.827 1.00 87.56 91 LEU A N 1
ATOM 717 C CA . LEU A 1 91 ? 0.228 11.140 -7.792 1.00 87.56 91 LEU A CA 1
ATOM 718 C C . LEU A 1 91 ? 1.572 11.835 -7.533 1.00 87.56 91 LEU A C 1
ATOM 720 O O . LEU A 1 91 ? 2.279 11.477 -6.586 1.00 87.56 91 LEU A O 1
ATOM 724 N N . VAL A 1 92 ? 1.951 12.810 -8.362 1.00 86.81 92 VAL A N 1
ATOM 725 C CA . VAL A 1 92 ? 3.207 13.547 -8.207 1.00 86.81 92 VAL A CA 1
ATOM 726 C C . VAL A 1 92 ? 3.026 14.601 -7.122 1.00 86.81 92 VAL A C 1
ATOM 728 O O . VAL A 1 92 ? 2.293 15.572 -7.287 1.00 86.81 92 VAL A O 1
ATOM 731 N N . ARG A 1 93 ? 3.698 14.401 -5.991 1.00 83.44 93 ARG A N 1
ATOM 732 C CA . ARG A 1 93 ? 3.786 15.363 -4.888 1.00 83.44 93 ARG A CA 1
ATOM 733 C C . ARG A 1 93 ? 5.228 15.458 -4.416 1.00 83.44 93 ARG A C 1
ATOM 735 O O . ARG A 1 93 ? 5.968 14.470 -4.454 1.00 83.44 93 ARG A O 1
ATOM 742 N N . THR A 1 94 ? 5.614 16.639 -3.962 1.00 82.06 94 THR A N 1
ATOM 743 C CA . THR A 1 94 ? 6.883 16.876 -3.278 1.00 82.06 94 THR A CA 1
ATOM 744 C C . THR A 1 94 ? 6.913 16.144 -1.935 1.00 82.06 94 THR A C 1
ATOM 746 O O . THR A 1 94 ? 5.879 15.842 -1.336 1.00 82.06 94 THR A O 1
ATOM 749 N N . GLU A 1 95 ? 8.109 15.854 -1.427 1.00 76.62 95 GLU A N 1
ATOM 750 C CA . GLU A 1 95 ? 8.265 15.219 -0.112 1.00 76.62 95 GLU A CA 1
ATOM 751 C C . GLU A 1 95 ? 7.692 16.088 1.019 1.00 76.62 95 GLU A C 1
ATOM 753 O O . GLU A 1 95 ? 7.065 15.568 1.939 1.00 76.62 95 GLU A O 1
ATOM 758 N N . ALA A 1 96 ? 7.818 17.414 0.905 1.00 80.94 96 ALA A N 1
ATOM 759 C CA . ALA A 1 96 ? 7.233 18.363 1.847 1.00 80.94 96 ALA A CA 1
ATOM 760 C C . ALA A 1 96 ? 5.698 18.268 1.887 1.00 80.94 96 ALA A C 1
ATOM 762 O O . ALA A 1 96 ? 5.112 18.194 2.969 1.00 80.94 96 ALA A O 1
ATOM 763 N N . GLU A 1 97 ? 5.045 18.200 0.722 1.00 82.00 97 GLU A N 1
ATOM 764 C CA . GLU A 1 97 ? 3.591 18.020 0.632 1.00 82.00 97 GLU A CA 1
ATOM 765 C C . GLU A 1 97 ? 3.151 16.686 1.232 1.00 82.00 97 GLU A C 1
ATOM 767 O O . GLU A 1 97 ? 2.160 16.640 1.962 1.00 82.00 97 GLU A O 1
ATOM 772 N N . LEU A 1 98 ? 3.901 15.609 0.973 1.00 78.88 98 LEU A N 1
ATOM 773 C CA . LEU A 1 98 ? 3.628 14.290 1.547 1.00 78.88 98 LEU A CA 1
ATOM 774 C C . LEU A 1 98 ? 3.790 14.284 3.071 1.00 78.88 98 LEU A C 1
ATOM 776 O O . LEU A 1 98 ? 2.988 13.655 3.764 1.00 78.88 98 LEU A O 1
ATOM 780 N N . TRP A 1 99 ? 4.776 15.005 3.611 1.00 74.06 99 TRP A N 1
ATOM 781 C CA . TRP A 1 99 ? 4.954 15.091 5.058 1.00 74.06 99 TRP A CA 1
ATOM 782 C C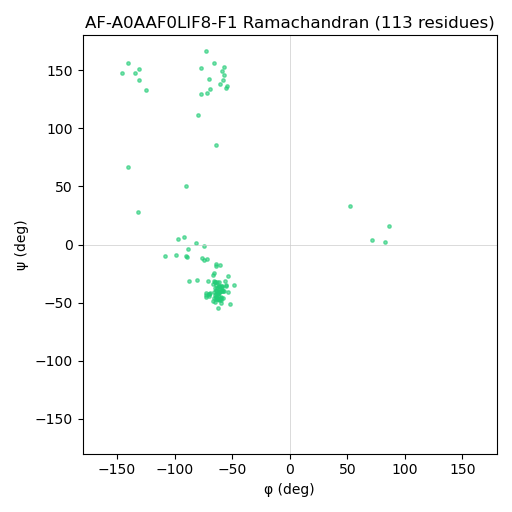 . TRP A 1 99 ? 3.853 15.889 5.747 1.00 74.06 99 TRP A C 1
ATOM 784 O O . TRP A 1 99 ? 3.318 15.437 6.763 1.00 74.06 99 TRP A O 1
ATOM 794 N N . ALA A 1 100 ? 3.477 17.043 5.192 1.00 77.31 100 ALA A N 1
ATOM 795 C CA . ALA A 1 100 ? 2.360 17.840 5.697 1.00 77.31 100 ALA A CA 1
ATOM 796 C C . ALA A 1 100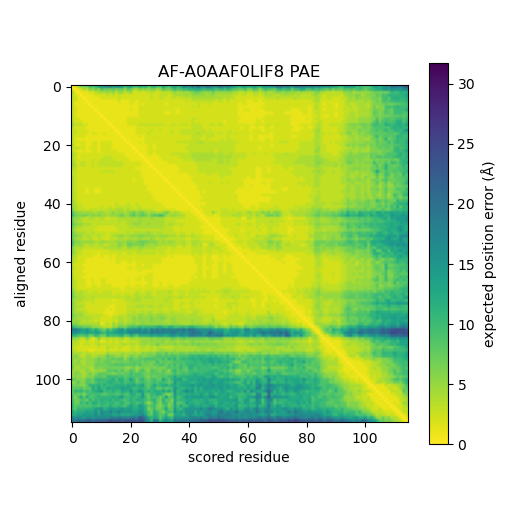 ? 1.052 17.029 5.676 1.00 77.31 100 ALA A C 1
ATOM 798 O O . ALA A 1 100 ? 0.282 17.015 6.636 1.00 77.31 100 ALA A O 1
ATOM 799 N N . ALA A 1 101 ? 0.860 16.255 4.609 1.00 74.69 101 ALA A N 1
ATOM 800 C CA . ALA A 1 101 ? -0.256 15.348 4.402 1.00 74.69 101 ALA A CA 1
ATOM 801 C C . ALA A 1 101 ? -0.402 14.230 5.451 1.00 74.69 101 ALA A C 1
ATOM 803 O O . ALA A 1 101 ? -1.482 13.634 5.496 1.00 74.69 101 ALA A O 1
ATOM 804 N N . LEU A 1 102 ? 0.636 13.928 6.239 1.00 75.06 102 LEU A N 1
ATOM 805 C CA . LEU A 1 102 ? 0.645 12.838 7.223 1.00 75.06 102 LEU A CA 1
ATOM 806 C C . LEU A 1 102 ? 0.171 13.253 8.624 1.00 75.06 102 LEU A C 1
ATOM 808 O O . LEU A 1 102 ? -0.055 12.375 9.456 1.00 75.06 102 LEU A O 1
ATOM 812 N N . GLN A 1 103 ? -0.013 14.549 8.897 1.00 75.88 103 GLN A N 1
ATOM 813 C CA . GLN A 1 103 ? -0.449 15.022 10.221 1.00 75.88 103 GLN A CA 1
ATOM 814 C C . GLN A 1 103 ? -1.795 14.428 10.684 1.00 75.88 103 GLN A C 1
ATOM 816 O O . GLN A 1 103 ? -1.830 13.884 11.789 1.00 75.88 103 GLN A O 1
ATOM 821 N N . PRO A 1 104 ? -2.856 14.368 9.849 1.00 69.44 104 PRO A N 1
ATOM 822 C CA . PRO A 1 104 ? -4.140 13.799 10.277 1.00 69.44 104 PRO A CA 1
ATOM 823 C C . PRO A 1 104 ? -4.063 12.315 10.673 1.00 69.44 104 PRO A C 1
ATOM 825 O O . PRO A 1 104 ? -4.760 11.871 11.582 1.00 69.44 104 PRO A O 1
ATOM 828 N N . VAL A 1 105 ? -3.173 11.540 10.040 1.00 66.94 105 VAL A N 1
ATOM 829 C CA . VAL A 1 105 ? -2.951 10.121 10.388 1.00 66.94 105 VAL A CA 1
ATOM 830 C C . VAL A 1 105 ? -2.263 9.986 11.736 1.00 66.94 105 VAL A C 1
ATOM 832 O O . VAL A 1 105 ? -2.648 9.146 12.548 1.00 66.94 105 VAL A O 1
ATOM 835 N N . LYS A 1 106 ? -1.255 10.826 11.997 1.00 73.00 106 LYS A N 1
ATOM 836 C CA . LYS A 1 106 ? -0.561 10.844 13.291 1.00 73.00 106 LYS A CA 1
ATOM 837 C C . LYS A 1 106 ? -1.537 11.169 14.425 1.00 73.00 106 LYS A C 1
ATOM 839 O O . LYS A 1 106 ? -1.474 10.543 15.480 1.00 73.00 106 LYS A O 1
ATOM 844 N N . GLU A 1 107 ? -2.458 12.102 14.197 1.00 76.56 107 GLU A N 1
ATOM 845 C CA . GLU A 1 107 ? -3.509 12.464 15.155 1.00 76.56 107 GLU A CA 1
ATOM 846 C C . GLU A 1 107 ? -4.555 11.358 15.348 1.00 76.56 107 GLU A C 1
ATOM 848 O O . GLU A 1 107 ? -4.951 11.084 16.482 1.00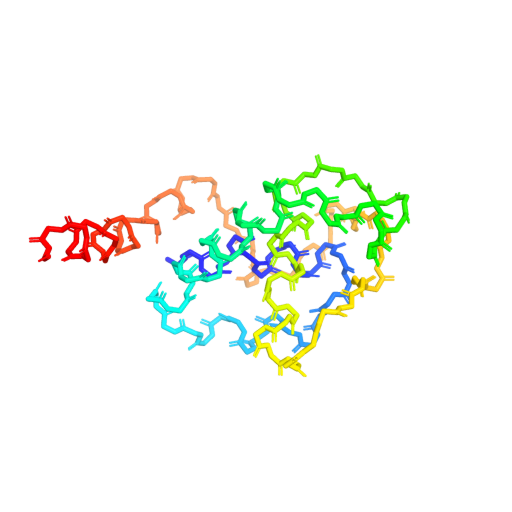 76.56 107 GLU A O 1
ATOM 853 N N . ALA A 1 108 ? -4.993 10.691 14.275 1.00 72.38 108 ALA A N 1
ATOM 854 C CA . ALA A 1 108 ? -5.903 9.546 14.364 1.00 72.38 108 ALA A CA 1
ATOM 855 C C . ALA A 1 108 ? -5.301 8.407 15.203 1.00 72.38 108 ALA A C 1
ATOM 857 O O . ALA A 1 108 ? -5.950 7.911 16.123 1.00 72.38 108 ALA A O 1
ATOM 858 N N . ARG A 1 109 ? -4.029 8.067 14.959 1.00 74.50 109 ARG A N 1
ATOM 859 C CA . ARG A 1 109 ? -3.310 7.030 15.711 1.00 74.50 109 ARG A CA 1
ATOM 860 C C . ARG A 1 109 ? -3.174 7.383 17.195 1.00 74.50 109 ARG A C 1
ATOM 862 O O . ARG A 1 109 ? -3.549 6.588 18.047 1.00 74.50 109 ARG A O 1
ATOM 869 N N . ARG A 1 110 ? -2.763 8.618 17.519 1.00 77.56 110 ARG A N 1
ATOM 870 C CA . ARG A 1 110 ? -2.671 9.090 18.917 1.00 77.56 110 ARG A CA 1
ATOM 871 C C . ARG A 1 110 ? -3.998 8.996 19.674 1.00 77.56 110 ARG A C 1
ATOM 873 O O . ARG A 1 110 ? -3.997 8.639 20.848 1.00 77.56 110 ARG A O 1
ATOM 880 N N . ARG A 1 111 ? -5.124 9.314 19.022 1.00 75.44 111 ARG A N 1
ATOM 881 C CA . ARG A 1 111 ? -6.461 9.205 19.636 1.00 75.44 111 ARG A CA 1
ATOM 882 C C . ARG A 1 111 ? -6.847 7.762 19.958 1.00 75.44 111 ARG A C 1
ATOM 884 O O . ARG A 1 111 ? -7.568 7.554 20.929 1.00 75.44 111 ARG A O 1
ATOM 891 N N . ARG A 1 112 ? -6.390 6.794 19.160 1.00 75.56 112 ARG A N 1
ATOM 892 C CA . ARG A 1 112 ? -6.605 5.363 19.405 1.00 75.56 112 ARG A CA 1
ATOM 893 C C . ARG A 1 112 ? -5.747 4.861 20.565 1.00 75.56 112 ARG A C 1
ATOM 895 O O . ARG A 1 112 ? -6.282 4.206 21.442 1.00 75.56 112 ARG A O 1
ATOM 902 N N . ASP A 1 113 ? -4.473 5.241 20.603 1.00 71.38 113 ASP A N 1
ATOM 903 C CA . ASP A 1 113 ? -3.522 4.786 21.632 1.00 71.38 113 ASP A CA 1
ATOM 904 C C . ASP A 1 113 ? -3.775 5.404 23.026 1.00 71.38 113 ASP A C 1
ATOM 906 O O . ASP A 1 113 ? -3.201 4.961 24.016 1.00 71.38 113 ASP A O 1
ATOM 910 N N . SER A 1 114 ? -4.614 6.444 23.112 1.00 66.94 114 SER A N 1
ATOM 911 C CA . SER A 1 114 ? -4.984 7.119 24.371 1.00 66.94 114 SER A CA 1
ATOM 912 C C . SER A 1 114 ? -6.316 6.633 24.970 1.00 66.94 114 SER A C 1
ATOM 914 O O . SER A 1 114 ? -6.799 7.241 25.925 1.00 66.94 114 SER A O 1
ATOM 916 N N . ARG A 1 115 ? -6.944 5.609 24.380 1.00 54.91 115 ARG A N 1
ATOM 917 C CA . ARG A 1 115 ? -8.176 4.965 24.864 1.00 54.91 115 ARG A CA 1
ATOM 918 C C . ARG A 1 115 ? -7.859 3.590 25.429 1.00 54.91 115 ARG A C 1
ATOM 920 O O . ARG A 1 115 ? -8.536 3.227 26.412 1.00 54.91 115 ARG A O 1
#

Sequence (115 aa):
MPQISVARFLWWYGEDALVQPLLDLPAETIADLGDRAGELMLAETLDRLWPGVRHTSGAWMVLAAIEHFEGALRPGVRTRRRPTKAMPEHLVRTEAELWAALQPVKEARRRRDSR

Mean predicted aligned error: 5.31 Å

Radius of gyration: 13.91 Å; Cα contacts (8 Å, |Δi|>4): 134; chains: 1; bounding box: 23×35×41 Å

Secondary structure (DSSP, 8-state):
-HHHHHHHHHHHHT-HHHHHHHHTS-HHHHHHHHHHHHHHHHTT-HHHHSTT----HHHHHHHHHHHHHHSS----S-SSPPPGGG--GGG---HHHHHHTTHHHHHHHHHHHT-